Protein AF-A0A6V8P847-F1 (afdb_monomer)

Foldseek 3Di:
DDQAADPDAQLCLLLVLVVPAPDPALPRLCVVLVHDSVVVVCSNVVVDPDDDLVVLCSSCVSSVHDSNNHPVNVVVVVVVCVVVVNDDVVVVPPD

Solvent-accessible surface area (backbo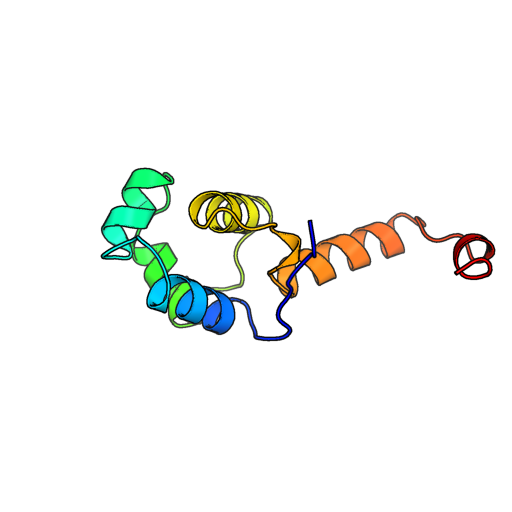ne atoms only — not comparable to full-atom values): 5667 Å² total; per-residue (Å²): 134,85,86,70,64,45,88,50,57,61,25,56,48,49,42,54,50,50,76,76,43,95,56,93,41,60,58,59,46,15,69,76,68,77,39,62,37,68,60,50,50,30,34,43,70,59,74,41,76,84,73,53,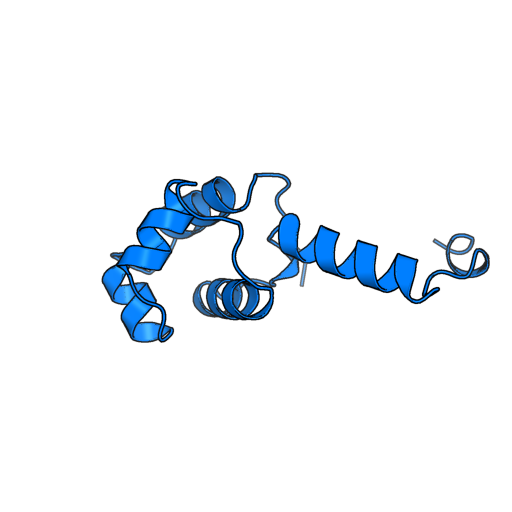71,66,55,44,41,52,52,20,53,74,74,73,47,63,44,65,27,37,37,65,51,42,52,53,51,51,55,46,37,58,73,73,60,71,67,59,82,77,71,74,76,79,122

Mean predicted aligned error: 6.6 Å

Organism: NCBI:txid2754717

InterPro domains:
  IPR001387 Cro/C1-type, helix-turn-helix domain [PS50943] (25-70)
  IPR001387 Cro/C1-type, helix-turn-helix domain [cd00093] (25-70)
  IPR010982 Lambda repressor-like, DNA-binding domain superfamily [G3DSA:1.10.260.40] (4-84)
  IPR010982 Lambda repressor-like, DNA-binding domain superfamily [SSF47413] (22-73)

Radius of gyration: 15.29 Å; Cα contacts (8 Å, |Δi|>4): 89; chains: 1; bounding box: 31×35×42 Å

Secondary structure (DSSP, 8-state):
-------S-HHHHHHHHHHTSS-S-HHHHHHHHT--HHHHHHHHTT-SPPPPHHHHHHHHHHHT--GGGSHHHHHHHHHHHHHTT---TTGGG--

Nearest PDB structures (foldseek):
  3zkc-assembly1_A  TM=9.132E-01  e=2.728E-02  Bacillus subtilis subsp. subtilis str. 168
  3zkc-assembly1_B  TM=9.261E-01  e=3.271E-02  Bacillus subtilis subsp. subtilis str. 168
  1b0n-assembly1_A  TM=6.580E-01  e=8.136E-03  Bacillus subtilis
  4j1x-assembly2_C  TM=7.989E-01  e=2.719E-01  Streptomyces wedmorensis
  2ofy-assembly1_B  TM=6.315E-01  e=2.889E-01  Rhodococcus jostii RHA1

pLDDT: mean 87.89, std 15.17, range [42.91, 97.69]

Structure (mmCIF, N/CA/C/O backbone):
data_AF-A0A6V8P847-F1
#
_entry.id   AF-A0A6V8P847-F1
#
loop_
_atom_site.group_PDB
_atom_site.id
_atom_site.type_symbol
_atom_site.label_atom_id
_atom_site.label_alt_id
_atom_site.label_comp_id
_atom_site.label_asym_id
_atom_site.label_entity_id
_atom_site.label_seq_id
_atom_site.pdbx_PDB_ins_code
_atom_site.Cartn_x
_atom_site.Cartn_y
_atom_site.Cartn_z
_atom_site.occupancy
_atom_site.B_iso_or_equiv
_atom_site.auth_seq_id
_atom_site.auth_comp_id
_atom_site.auth_asym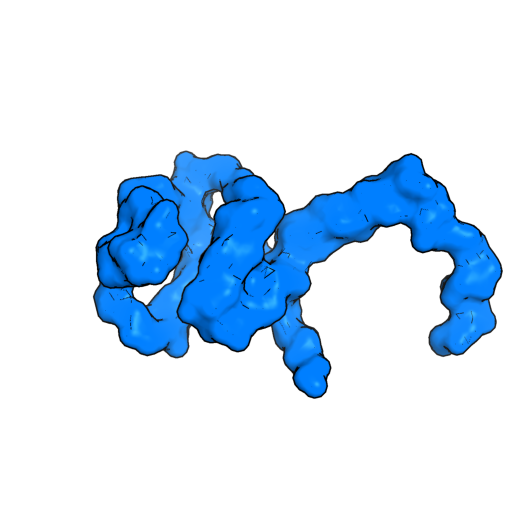_id
_atom_site.auth_atom_id
_atom_site.pdbx_PDB_model_num
ATOM 1 N N . MET A 1 1 ? -9.798 -19.037 -6.609 1.00 45.19 1 MET A N 1
ATOM 2 C CA . MET A 1 1 ? -9.680 -17.630 -6.171 1.00 45.19 1 MET A CA 1
ATOM 3 C C . MET A 1 1 ? -9.563 -16.780 -7.428 1.00 45.19 1 MET A C 1
ATOM 5 O O . MET A 1 1 ? -8.588 -16.948 -8.145 1.00 45.19 1 MET A O 1
ATOM 9 N N . LYS A 1 2 ? -10.583 -15.985 -7.783 1.00 49.59 2 LYS A N 1
ATOM 10 C CA . LYS A 1 2 ? -10.445 -15.017 -8.886 1.00 49.59 2 LYS A CA 1
ATOM 11 C C . LYS A 1 2 ? -9.540 -13.895 -8.380 1.00 49.59 2 LYS A C 1
ATOM 13 O O . LYS A 1 2 ? -9.795 -13.364 -7.304 1.00 49.59 2 LYS A O 1
ATOM 18 N N . ILE A 1 3 ? -8.468 -13.592 -9.105 1.00 57.25 3 ILE A N 1
ATOM 19 C CA . ILE A 1 3 ? -7.632 -12.429 -8.805 1.00 57.25 3 ILE A CA 1
ATOM 20 C C . ILE A 1 3 ? -8.414 -11.217 -9.301 1.00 57.25 3 ILE A C 1
ATOM 22 O O . ILE A 1 3 ? -8.442 -10.949 -10.500 1.00 57.25 3 ILE A O 1
ATOM 26 N N . GLU A 1 4 ? -9.095 -10.521 -8.397 1.00 81.38 4 GLU A N 1
ATOM 27 C CA . GLU A 1 4 ? -9.580 -9.180 -8.706 1.00 81.38 4 GLU A CA 1
ATOM 28 C C . GLU A 1 4 ? -8.392 -8.224 -8.635 1.00 81.38 4 GLU A C 1
ATOM 30 O O . GLU A 1 4 ? -7.614 -8.241 -7.679 1.00 81.38 4 GLU A O 1
ATOM 35 N N . TYR A 1 5 ? -8.212 -7.430 -9.683 1.00 89.75 5 TYR A N 1
ATOM 36 C CA . TYR A 1 5 ? -7.162 -6.429 -9.772 1.00 89.75 5 TYR A CA 1
ATOM 37 C C . TYR A 1 5 ? -7.744 -5.103 -10.235 1.00 89.75 5 TYR A C 1
ATOM 39 O O . TYR A 1 5 ? -8.787 -5.063 -10.885 1.00 89.75 5 TYR A O 1
ATOM 47 N N . THR A 1 6 ? -7.052 -4.010 -9.920 1.00 93.81 6 THR A N 1
ATOM 48 C CA . THR A 1 6 ? -7.450 -2.670 -10.354 1.00 93.81 6 THR A CA 1
ATOM 49 C C . THR A 1 6 ? -6.332 -1.978 -11.118 1.00 93.81 6 THR A C 1
ATOM 51 O O . THR A 1 6 ? -5.154 -2.111 -10.780 1.00 93.81 6 THR A O 1
ATOM 54 N N . GLU A 1 7 ? -6.700 -1.233 -12.160 1.00 94.88 7 GLU A N 1
ATOM 55 C CA . GLU A 1 7 ? -5.783 -0.371 -12.920 1.00 94.88 7 GLU A CA 1
ATOM 56 C C . GLU A 1 7 ? -5.654 1.037 -12.322 1.00 94.88 7 GLU A C 1
ATOM 58 O O . GLU A 1 7 ? -4.829 1.837 -12.777 1.00 94.88 7 GLU A O 1
ATOM 63 N N . LYS A 1 8 ? -6.438 1.333 -11.278 1.00 95.56 8 LYS A N 1
ATOM 64 C CA . LYS A 1 8 ? -6.348 2.591 -10.541 1.00 95.56 8 LYS A CA 1
ATOM 65 C C . LYS A 1 8 ? -4.949 2.766 -9.934 1.00 95.56 8 LYS A C 1
ATOM 67 O O . LYS A 1 8 ? -4.337 1.775 -9.523 1.00 95.56 8 LYS A O 1
ATOM 72 N N . PRO A 1 9 ? -4.436 4.007 -9.843 1.00 96.12 9 PRO A N 1
ATOM 73 C CA . PRO A 1 9 ? -3.217 4.288 -9.094 1.00 96.12 9 PRO A CA 1
ATOM 74 C C . PRO A 1 9 ? -3.336 3.829 -7.637 1.00 96.12 9 PRO A C 1
ATOM 76 O O . PRO A 1 9 ? -4.426 3.880 -7.062 1.00 96.12 9 PR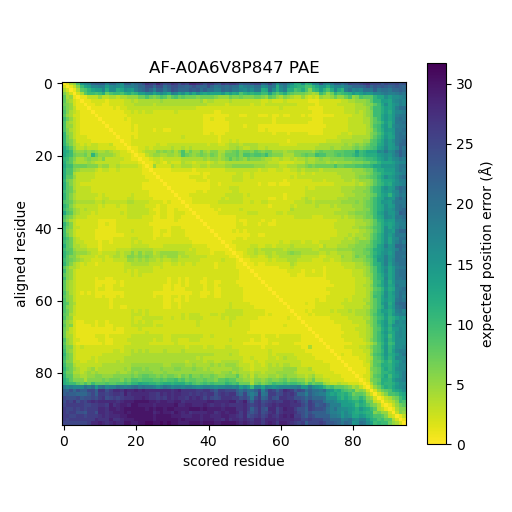O A O 1
ATOM 79 N N . PHE A 1 10 ? -2.211 3.458 -7.018 1.00 96.38 10 PHE A N 1
ATOM 80 C CA . PHE A 1 10 ? -2.176 2.927 -5.649 1.00 96.38 10 PHE A CA 1
ATOM 81 C C . PHE A 1 10 ? -3.020 3.737 -4.655 1.00 96.38 10 PHE A C 1
ATOM 83 O O . PHE A 1 10 ? -3.801 3.162 -3.904 1.00 96.38 10 PHE A O 1
ATOM 90 N N . ALA A 1 11 ? -2.873 5.066 -4.650 1.00 96.62 11 ALA A N 1
ATOM 91 C CA . ALA A 1 11 ? -3.570 5.946 -3.713 1.00 96.62 11 ALA A CA 1
ATOM 92 C C . ALA A 1 11 ? -5.100 5.828 -3.823 1.00 96.62 11 ALA A C 1
ATOM 94 O O . ALA A 1 11 ? -5.783 5.691 -2.810 1.00 96.62 11 ALA A O 1
ATOM 95 N N . GLU A 1 12 ? -5.623 5.813 -5.050 1.00 96.62 12 GLU A N 1
ATOM 96 C CA . GLU A 1 12 ? -7.056 5.687 -5.318 1.00 96.62 12 GLU A CA 1
ATOM 97 C C . GLU A 1 12 ? -7.556 4.281 -4.967 1.00 96.62 12 GLU A C 1
ATOM 99 O O . GLU A 1 12 ? -8.519 4.133 -4.220 1.00 96.62 12 GLU A O 1
ATOM 104 N N . ALA A 1 13 ? -6.838 3.244 -5.406 1.00 95.94 13 ALA A N 1
ATOM 105 C CA . ALA A 1 13 ? -7.144 1.857 -5.064 1.00 95.94 13 ALA A CA 1
ATOM 106 C C . ALA A 1 13 ? -7.175 1.630 -3.541 1.00 95.94 13 ALA A C 1
ATOM 108 O O . ALA A 1 13 ? -8.044 0.934 -3.019 1.00 95.94 13 ALA A O 1
ATOM 109 N N . PHE A 1 14 ? -6.232 2.231 -2.817 1.00 95.81 14 PHE A N 1
ATOM 110 C CA . PHE A 1 14 ? -6.152 2.157 -1.365 1.00 95.81 14 PHE A CA 1
ATOM 111 C C . PHE A 1 14 ? -7.266 2.956 -0.673 1.00 95.81 14 PHE A C 1
ATOM 113 O O . PHE A 1 14 ? -7.805 2.499 0.337 1.00 95.81 14 PHE A O 1
ATOM 120 N N . ALA A 1 15 ? -7.652 4.114 -1.214 1.00 95.25 15 ALA A N 1
ATOM 121 C CA . ALA A 1 15 ? -8.799 4.874 -0.728 1.00 95.25 15 ALA A CA 1
ATOM 122 C C . ALA A 1 15 ? -10.112 4.086 -0.881 1.00 95.25 15 ALA A C 1
ATOM 124 O O . ALA A 1 15 ? -10.885 4.016 0.078 1.00 95.25 15 ALA A O 1
ATOM 125 N N . ASP A 1 16 ? -10.314 3.436 -2.029 1.00 94.31 16 ASP A N 1
ATOM 126 C CA . ASP A 1 16 ? -11.490 2.605 -2.312 1.00 94.31 16 ASP A CA 1
ATOM 127 C C . ASP A 1 16 ? -11.585 1.394 -1.380 1.00 94.31 16 ASP A C 1
ATOM 129 O O . ASP A 1 16 ? -12.660 1.096 -0.851 1.00 94.31 16 ASP A O 1
ATOM 133 N N . LEU A 1 17 ? -10.455 0.716 -1.135 1.00 92.88 17 LEU A N 1
ATOM 134 C CA . LEU A 1 17 ? -10.393 -0.379 -0.166 1.00 92.88 17 LEU A CA 1
ATOM 135 C C . LEU A 1 17 ? -10.833 0.098 1.213 1.00 92.88 17 LEU A C 1
ATOM 137 O O . LEU A 1 17 ? -11.625 -0.572 1.864 1.00 92.88 17 LEU A O 1
ATOM 141 N N . PHE A 1 18 ? -10.364 1.269 1.646 1.00 89.38 18 PHE A N 1
ATOM 142 C CA . PHE A 1 18 ? -10.731 1.819 2.945 1.00 89.38 18 PHE A CA 1
ATOM 143 C C . PHE A 1 18 ? -12.220 2.131 3.067 1.00 89.38 18 PHE A C 1
ATOM 145 O O . PHE A 1 18 ? -12.808 1.782 4.093 1.00 89.38 18 PHE A O 1
ATOM 152 N N . HIS A 1 19 ? -12.825 2.746 2.045 1.00 89.31 19 HIS A N 1
ATOM 153 C CA . HIS A 1 19 ? -14.253 3.082 2.044 1.00 89.31 19 HIS A CA 1
ATOM 154 C C . HIS A 1 19 ? -15.151 1.848 2.197 1.00 89.31 19 HIS A C 1
ATOM 156 O O . HIS A 1 19 ? -16.183 1.934 2.852 1.00 89.31 19 HIS A O 1
ATOM 162 N N . ASN A 1 20 ? -14.729 0.700 1.662 1.0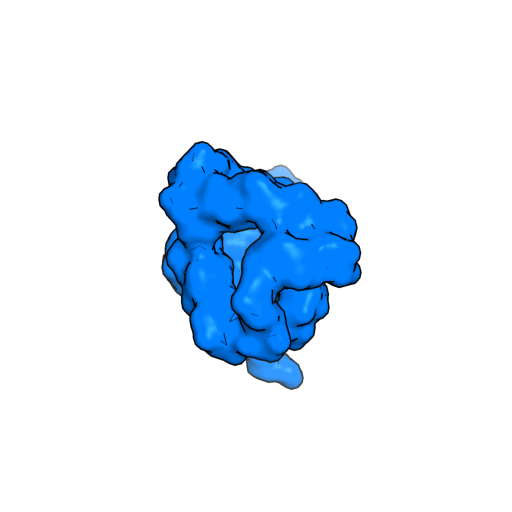0 84.00 20 ASN A N 1
ATOM 163 C CA . ASN A 1 20 ? -15.498 -0.546 1.698 1.00 84.00 20 ASN A CA 1
ATOM 164 C C . ASN A 1 20 ? -15.008 -1.546 2.760 1.00 84.00 20 ASN A C 1
ATOM 166 O O . ASN A 1 20 ? -15.382 -2.718 2.737 1.00 84.00 20 ASN A O 1
ATOM 170 N N . SER A 1 21 ? -14.139 -1.122 3.681 1.00 88.25 21 SER A N 1
ATOM 171 C CA . SER A 1 21 ? -13.506 -2.039 4.631 1.00 88.25 21 SER A CA 1
ATOM 172 C C . SER A 1 21 ? -14.187 -2.123 5.992 1.00 88.25 21 SER A C 1
ATOM 174 O O . SER A 1 21 ? -14.913 -1.237 6.429 1.00 88.25 21 SER A O 1
ATOM 176 N N . LYS A 1 22 ? -13.822 -3.174 6.735 1.00 89.12 22 LYS A N 1
ATOM 177 C CA . LYS A 1 22 ? -14.141 -3.347 8.161 1.00 89.12 22 LYS A CA 1
ATOM 178 C C . LYS A 1 22 ? -13.445 -2.348 9.099 1.00 89.12 22 LYS A C 1
ATOM 180 O O . LYS A 1 22 ? -13.725 -2.356 10.296 1.00 89.12 22 LYS A O 1
ATOM 185 N N . TYR A 1 23 ? -12.476 -1.571 8.613 1.00 92.69 23 TYR A N 1
ATOM 186 C CA . TYR A 1 23 ? -11.682 -0.673 9.450 1.00 92.69 23 TYR A CA 1
ATOM 187 C C . TYR A 1 23 ? -12.371 0.682 9.581 1.00 92.69 23 TYR A C 1
ATOM 189 O O . TYR A 1 23 ? -12.718 1.306 8.586 1.00 92.69 23 TYR A O 1
ATOM 197 N N . ARG A 1 24 ? -12.512 1.181 10.813 1.00 90.94 24 ARG A N 1
ATOM 198 C CA . ARG A 1 24 ? -13.195 2.457 11.086 1.00 90.94 24 ARG A CA 1
ATOM 199 C C . ARG A 1 24 ? -12.306 3.675 10.836 1.00 90.94 24 ARG A C 1
ATOM 201 O O . ARG A 1 24 ? -12.802 4.789 10.726 1.00 90.94 24 ARG A O 1
ATOM 208 N N . SER A 1 25 ? -10.983 3.494 10.817 1.00 94.94 25 SER A N 1
ATOM 209 C CA . SER A 1 25 ? -10.024 4.579 10.577 1.00 94.94 25 SER A CA 1
ATOM 210 C C . SER A 1 25 ? -8.652 4.074 10.121 1.00 94.94 25 SER A C 1
ATOM 212 O O . SER A 1 25 ? -8.265 2.934 10.396 1.00 94.94 25 SER A O 1
ATOM 214 N N . LEU A 1 26 ? -7.862 4.968 9.513 1.00 95.44 26 LEU A N 1
ATOM 215 C CA . LEU A 1 26 ? -6.449 4.722 9.187 1.00 95.44 26 LEU A CA 1
ATOM 216 C C . LEU A 1 26 ? -5.611 4.417 10.435 1.00 95.44 26 LEU A C 1
ATOM 218 O O . LEU A 1 26 ? -4.694 3.605 10.378 1.00 95.44 26 LEU A O 1
ATOM 222 N N . ARG A 1 27 ? -5.943 5.031 11.579 1.00 96.38 27 ARG A N 1
ATOM 223 C CA . ARG A 1 27 ? -5.264 4.779 12.858 1.00 96.38 27 ARG A CA 1
ATOM 224 C C . ARG A 1 27 ? -5.519 3.363 13.363 1.00 96.38 27 ARG A C 1
ATOM 226 O O . ARG A 1 27 ? -4.588 2.703 13.816 1.00 96.38 27 ARG A O 1
ATOM 233 N N . GLU A 1 28 ? -6.760 2.889 13.271 1.00 96.56 28 GLU A N 1
ATOM 234 C CA . GLU A 1 28 ? -7.106 1.519 13.654 1.00 96.56 28 GLU A CA 1
ATOM 235 C C . GLU A 1 28 ? -6.361 0.501 12.786 1.00 96.56 28 GLU A C 1
ATOM 237 O O . GLU A 1 28 ? -5.744 -0.429 13.310 1.00 96.56 28 GLU A O 1
ATOM 242 N N . PHE A 1 29 ? -6.393 0.697 11.467 1.00 96.50 29 PHE A N 1
ATOM 243 C CA . PHE A 1 29 ? -5.678 -0.150 10.521 1.00 96.50 29 PHE A CA 1
ATOM 244 C C . PHE A 1 29 ? -4.171 -0.140 10.772 1.00 96.50 29 PHE A C 1
ATOM 246 O O . PHE A 1 29 ? -3.557 -1.203 10.842 1.00 96.50 29 PHE A O 1
ATOM 253 N N . GLY A 1 30 ? -3.589 1.050 10.932 1.00 96.94 30 GLY A N 1
ATOM 254 C CA . GLY A 1 30 ? -2.164 1.231 11.171 1.00 96.94 30 GLY A CA 1
ATOM 255 C C . GLY A 1 30 ? -1.703 0.517 12.432 1.00 96.94 30 GLY A C 1
ATOM 256 O O . GLY A 1 30 ? -0.756 -0.259 12.385 1.00 96.94 30 GLY A O 1
ATOM 257 N N . ARG A 1 31 ? -2.449 0.657 13.535 1.00 96.81 31 ARG A N 1
ATOM 258 C CA . ARG A 1 31 ? -2.170 -0.071 14.781 1.00 96.81 31 ARG A CA 1
ATOM 259 C C . ARG A 1 31 ? -2.228 -1.590 14.598 1.00 96.81 31 ARG A C 1
ATOM 261 O O . ARG A 1 31 ? -1.384 -2.292 15.138 1.00 96.81 31 ARG A O 1
ATOM 268 N N . LYS A 1 32 ? -3.220 -2.105 13.863 1.00 96.12 32 LYS A N 1
ATOM 269 C CA . LYS A 1 32 ? -3.402 -3.554 13.646 1.00 96.12 32 LYS A CA 1
ATOM 270 C C . LYS A 1 32 ? -2.356 -4.169 12.715 1.00 96.12 32 LYS A C 1
ATOM 272 O O . LYS A 1 32 ? -2.103 -5.363 12.816 1.00 96.12 32 LYS A O 1
ATOM 277 N N . ASN A 1 33 ? -1.785 -3.376 11.812 1.00 95.44 33 ASN A N 1
ATOM 278 C CA . ASN A 1 33 ? -0.841 -3.846 10.796 1.00 95.44 33 ASN A CA 1
ATOM 279 C C . ASN 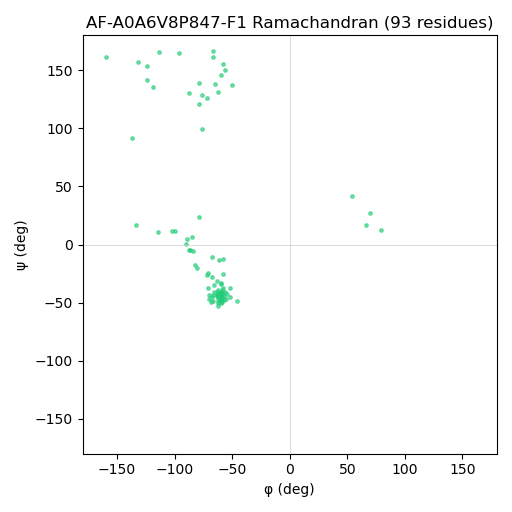A 1 33 ? 0.574 -3.275 10.983 1.00 95.44 33 ASN A C 1
ATOM 281 O O . ASN A 1 33 ? 1.403 -3.417 10.091 1.00 95.44 33 ASN A O 1
ATOM 285 N N . SER A 1 34 ? 0.847 -2.628 12.120 1.00 95.12 34 SER A N 1
ATOM 286 C CA . SER A 1 34 ? 2.135 -2.003 12.445 1.00 95.12 34 SER A CA 1
ATOM 287 C C . SER A 1 34 ? 2.631 -1.009 11.384 1.00 95.12 34 SER A C 1
ATOM 289 O O . SER A 1 34 ? 3.815 -0.976 11.058 1.00 95.12 34 SER A O 1
ATOM 291 N N . ILE A 1 35 ? 1.728 -0.185 10.842 1.00 95.94 35 ILE A N 1
ATOM 292 C CA . ILE A 1 35 ? 2.060 0.899 9.905 1.00 95.94 35 ILE A CA 1
ATOM 293 C C . ILE A 1 35 ? 1.645 2.236 10.520 1.00 95.94 35 ILE A C 1
ATOM 295 O O . ILE A 1 35 ? 0.539 2.368 11.045 1.00 95.94 35 ILE A O 1
ATOM 299 N N . ASP A 1 36 ? 2.509 3.248 10.435 1.00 96.44 36 ASP A N 1
ATOM 300 C CA . ASP A 1 36 ? 2.167 4.580 10.927 1.00 96.44 36 ASP A CA 1
ATOM 301 C C . ASP A 1 36 ? 0.974 5.187 10.166 1.00 96.44 36 ASP A C 1
ATOM 303 O O . ASP A 1 36 ? 0.930 5.241 8.936 1.00 96.44 36 ASP A O 1
ATOM 307 N N . HIS A 1 37 ? 0.003 5.693 10.919 1.00 95.75 37 HIS A N 1
ATOM 308 C CA . HIS A 1 37 ? -1.228 6.252 10.373 1.00 95.75 37 HIS A CA 1
ATOM 309 C C . HIS A 1 37 ? -1.022 7.550 9.575 1.00 95.75 37 HIS A C 1
ATOM 311 O O . HIS A 1 37 ? -1.802 7.822 8.661 1.00 95.75 37 HIS A O 1
ATOM 317 N N . THR A 1 38 ? 0.015 8.336 9.883 1.00 97.25 38 THR A N 1
ATOM 318 C CA . THR A 1 38 ? 0.356 9.554 9.133 1.00 97.25 38 THR A CA 1
ATOM 319 C C . THR A 1 38 ? 0.885 9.167 7.763 1.00 97.25 38 THR A C 1
ATOM 321 O O . THR A 1 38 ? 0.467 9.726 6.749 1.00 97.25 38 THR A O 1
ATOM 324 N N . TYR A 1 39 ? 1.750 8.154 7.717 1.00 97.19 39 TYR A N 1
ATOM 325 C CA . TYR A 1 39 ? 2.219 7.570 6.469 1.00 97.19 39 TYR A CA 1
ATOM 326 C C . TYR A 1 39 ? 1.064 7.002 5.632 1.00 97.19 39 TYR A C 1
ATOM 328 O O . TYR A 1 39 ? 0.951 7.342 4.454 1.00 97.19 39 TYR A O 1
ATOM 336 N N . LEU A 1 40 ? 0.147 6.235 6.235 1.00 96.62 40 LEU A N 1
ATOM 337 C CA . LEU A 1 40 ? -1.050 5.738 5.539 1.00 96.62 40 LEU A CA 1
ATOM 338 C C . LEU A 1 40 ? -1.928 6.875 4.997 1.00 96.62 40 LEU A C 1
ATOM 340 O O . LEU A 1 40 ? -2.425 6.781 3.880 1.00 96.62 40 LEU A O 1
ATOM 344 N N . SER A 1 41 ? -2.105 7.958 5.756 1.00 97.25 41 SER A N 1
ATOM 345 C CA . SER A 1 41 ? -2.849 9.139 5.299 1.00 97.25 41 SER A CA 1
ATOM 346 C C . SER A 1 41 ? -2.205 9.763 4.059 1.00 97.25 41 SER A C 1
ATOM 348 O O . SER A 1 41 ? -2.874 9.987 3.050 1.00 97.25 41 SER A O 1
ATOM 350 N N . ARG A 1 42 ? -0.879 9.954 4.083 1.00 97.69 42 ARG A N 1
ATOM 351 C CA . ARG A 1 42 ? -0.130 10.478 2.932 1.00 97.69 42 ARG A CA 1
ATOM 352 C C . ARG A 1 42 ? -0.225 9.558 1.717 1.00 97.69 42 ARG A C 1
ATOM 354 O O . ARG A 1 42 ? -0.363 10.059 0.607 1.00 97.69 42 ARG A O 1
ATOM 361 N N . LEU A 1 43 ? -0.182 8.239 1.916 1.00 97.00 43 LEU A N 1
ATOM 362 C CA . LEU A 1 43 ? -0.385 7.257 0.848 1.00 97.00 43 LEU A CA 1
ATOM 363 C C . LEU A 1 43 ? -1.788 7.359 0.238 1.00 97.00 43 LEU A C 1
ATOM 365 O O . LEU A 1 43 ? -1.912 7.473 -0.977 1.00 97.00 43 LEU A O 1
ATOM 369 N N . LYS A 1 44 ? -2.835 7.367 1.074 1.00 95.50 44 LYS A N 1
ATOM 370 C CA . LYS A 1 44 ? -4.239 7.469 0.639 1.00 95.50 44 LYS A CA 1
ATOM 371 C C . LYS A 1 44 ? -4.503 8.738 -0.169 1.00 95.50 44 LYS A C 1
ATOM 373 O O . LYS A 1 44 ? -5.251 8.703 -1.136 1.00 95.50 44 LYS A O 1
ATOM 378 N N . ASN A 1 45 ? -3.866 9.841 0.209 1.00 95.62 45 ASN A N 1
ATOM 379 C CA . ASN A 1 45 ? -4.045 11.133 -0.448 1.00 95.62 45 ASN A CA 1
ATOM 380 C C . ASN A 1 45 ? -3.073 11.362 -1.622 1.00 95.62 45 ASN A C 1
ATOM 382 O O . ASN A 1 45 ? -3.022 12.468 -2.151 1.00 95.62 45 ASN A O 1
ATOM 386 N N . GLY A 1 46 ? -2.251 10.373 -1.999 1.00 94.44 46 GLY A N 1
ATOM 387 C CA . GLY A 1 46 ? -1.260 10.521 -3.074 1.00 94.44 46 GLY A CA 1
ATOM 388 C C . GLY A 1 46 ? -0.124 11.512 -2.769 1.00 94.44 46 GLY A C 1
ATOM 389 O O . GLY A 1 46 ? 0.583 11.945 -3.671 1.00 94.44 46 GLY A O 1
ATOM 390 N N . GLN A 1 47 ? 0.074 11.873 -1.498 1.00 95.19 47 GLN A N 1
ATOM 391 C CA . GLN A 1 47 ? 1.095 12.819 -1.017 1.00 95.19 47 GLN A CA 1
ATOM 392 C C . GLN A 1 47 ? 2.430 12.142 -0.656 1.00 95.19 47 GLN A C 1
ATOM 394 O O . GLN A 1 47 ? 3.370 12.781 -0.169 1.00 95.19 47 GLN A O 1
ATOM 399 N N . ALA A 1 48 ? 2.507 10.825 -0.817 1.00 93.56 48 ALA A N 1
ATOM 400 C CA . ALA A 1 48 ? 3.717 10.035 -0.671 1.00 93.56 48 ALA A CA 1
ATOM 401 C C . ALA A 1 48 ? 3.968 9.253 -1.961 1.00 93.56 48 ALA A C 1
ATOM 403 O O . ALA A 1 48 ? 3.038 8.928 -2.697 1.00 93.56 48 ALA A O 1
ATOM 404 N N . LYS A 1 49 ? 5.241 8.930 -2.218 1.00 92.88 49 LYS A N 1
ATOM 405 C CA . LYS A 1 49 ? 5.600 7.977 -3.273 1.00 92.88 49 LYS A CA 1
ATOM 406 C C . LYS A 1 49 ? 4.915 6.636 -3.007 1.00 92.88 49 LYS A C 1
ATOM 408 O O . LYS A 1 49 ? 4.630 6.302 -1.854 1.00 92.88 49 LYS A O 1
ATOM 413 N N . ASN A 1 50 ? 4.722 5.864 -4.075 1.00 92.00 50 ASN A N 1
ATOM 414 C CA . ASN A 1 50 ? 4.208 4.504 -3.971 1.00 92.00 50 ASN A CA 1
ATOM 415 C C . ASN A 1 50 ? 5.004 3.709 -2.918 1.00 92.00 50 ASN A C 1
ATOM 417 O O . ASN A 1 50 ? 6.233 3.841 -2.864 1.00 92.00 50 ASN A O 1
ATOM 421 N N . PRO A 1 51 ? 4.320 2.928 -2.065 1.00 94.94 51 PRO A N 1
ATOM 422 C CA . PRO A 1 51 ? 4.976 2.193 -0.995 1.00 94.94 51 PRO A CA 1
ATOM 423 C C . PRO A 1 51 ? 5.899 1.098 -1.542 1.00 94.94 51 PRO A C 1
ATOM 425 O O . PRO A 1 51 ? 5.840 0.740 -2.717 1.00 94.94 51 PRO A O 1
ATOM 428 N N . SER A 1 52 ? 6.752 0.542 -0.682 1.00 95.81 52 SER A N 1
ATOM 429 C CA . SER A 1 52 ? 7.534 -0.644 -1.040 1.00 95.81 52 SER A CA 1
ATOM 430 C C . SER A 1 52 ? 6.633 -1.872 -1.227 1.00 95.81 52 SER A C 1
ATOM 432 O O . SER A 1 52 ? 5.521 -1.932 -0.695 1.00 95.81 52 SER A O 1
ATOM 434 N N . ASP A 1 53 ? 7.148 -2.897 -1.914 1.00 95.56 53 ASP A N 1
ATOM 435 C CA . ASP A 1 53 ? 6.473 -4.193 -2.072 1.00 95.56 53 ASP A CA 1
ATOM 436 C C . ASP A 1 53 ? 6.035 -4.798 -0.730 1.00 95.56 53 ASP A C 1
ATOM 438 O O . ASP A 1 53 ? 4.979 -5.421 -0.642 1.00 95.56 53 ASP A O 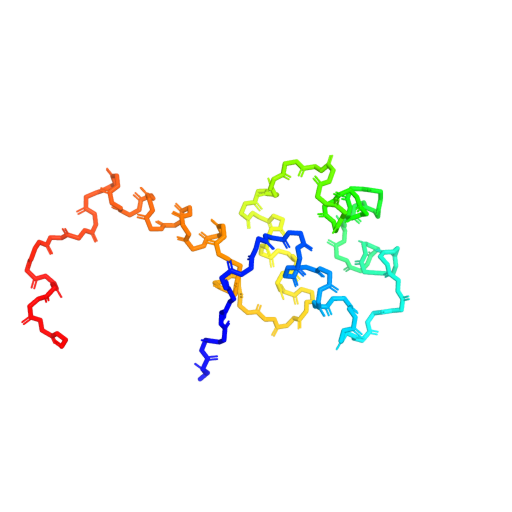1
ATOM 442 N N . GLU A 1 54 ? 6.845 -4.643 0.317 1.00 96.06 54 GLU A N 1
ATOM 443 C CA . GLU A 1 54 ? 6.541 -5.160 1.654 1.00 96.06 54 GLU A CA 1
ATOM 444 C C . GLU A 1 54 ? 5.353 -4.439 2.281 1.00 96.06 54 GLU A C 1
ATOM 446 O O . GLU A 1 54 ? 4.436 -5.083 2.785 1.00 96.06 54 GLU A O 1
ATOM 451 N N . VAL A 1 55 ? 5.318 -3.109 2.186 1.00 96.62 55 VAL A N 1
ATOM 452 C CA . VAL A 1 55 ? 4.186 -2.324 2.681 1.00 96.62 55 VAL A CA 1
ATOM 453 C C . VAL A 1 55 ? 2.926 -2.638 1.873 1.00 96.62 55 VAL A C 1
ATOM 455 O O . VAL A 1 55 ? 1.871 -2.828 2.473 1.00 96.62 55 VAL A O 1
ATOM 458 N N . MET A 1 56 ? 3.014 -2.779 0.545 1.00 97.00 56 MET A N 1
ATOM 459 C CA . MET A 1 56 ? 1.874 -3.198 -0.286 1.00 97.00 56 MET A CA 1
ATOM 460 C C . MET A 1 56 ? 1.338 -4.572 0.127 1.00 97.00 56 MET A C 1
ATOM 462 O O . MET A 1 56 ? 0.126 -4.741 0.250 1.00 97.00 56 MET A O 1
ATOM 466 N N . LYS A 1 57 ? 2.223 -5.539 0.402 1.00 97.00 57 LYS A N 1
ATOM 467 C CA . LYS A 1 57 ? 1.837 -6.865 0.908 1.00 97.00 57 LYS A CA 1
ATOM 468 C C . LYS A 1 57 ? 1.148 -6.783 2.265 1.00 97.00 57 LYS A C 1
ATOM 470 O O . LYS A 1 57 ? 0.117 -7.422 2.456 1.00 97.00 57 LYS A O 1
ATOM 475 N N . THR A 1 58 ? 1.695 -6.005 3.195 1.00 97.31 58 THR A N 1
ATOM 476 C CA . THR A 1 58 ? 1.093 -5.805 4.520 1.00 97.31 58 THR A CA 1
ATOM 477 C C . THR A 1 58 ? -0.279 -5.154 4.399 1.00 97.31 58 THR A C 1
ATOM 479 O O . THR A 1 58 ? -1.226 -5.588 5.054 1.00 97.31 58 THR A O 1
ATOM 482 N N . ILE A 1 59 ? -0.415 -4.165 3.512 1.00 96.25 59 ILE A N 1
ATOM 483 C CA . ILE A 1 59 ? -1.691 -3.509 3.248 1.00 96.25 59 ILE A CA 1
ATOM 484 C C . ILE A 1 59 ? -2.705 -4.511 2.685 1.00 96.25 59 ILE A C 1
ATOM 486 O O . ILE A 1 59 ? -3.783 -4.663 3.255 1.00 96.25 59 ILE A O 1
ATOM 490 N N . ALA A 1 60 ? -2.340 -5.238 1.626 1.00 95.62 60 ALA A N 1
ATOM 491 C CA . ALA A 1 60 ? -3.185 -6.254 1.001 1.00 95.62 60 ALA A CA 1
ATOM 492 C C . ALA A 1 60 ? -3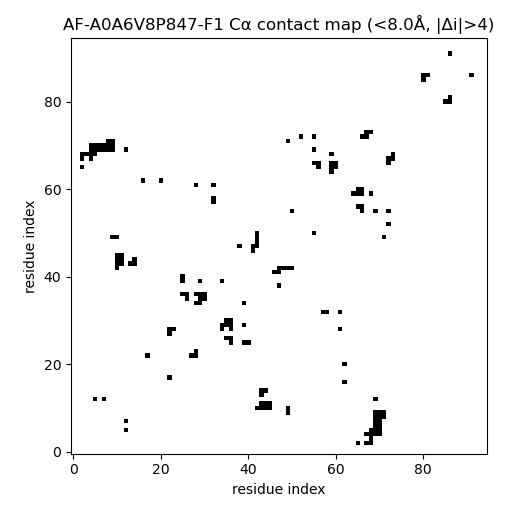.643 -7.318 2.012 1.00 95.62 60 ALA A C 1
ATOM 494 O O . ALA A 1 60 ? -4.837 -7.585 2.146 1.00 95.62 60 ALA A O 1
ATOM 495 N N . LYS A 1 61 ? -2.707 -7.836 2.818 1.00 95.50 61 LYS A N 1
ATOM 496 C CA . LYS A 1 61 ? -2.995 -8.786 3.899 1.00 95.50 61 LYS A CA 1
ATOM 497 C C . LYS A 1 61 ? -3.996 -8.222 4.910 1.00 95.50 61 LYS A C 1
ATOM 499 O O . LYS A 1 61 ? -4.903 -8.942 5.318 1.00 95.50 61 LYS A O 1
ATOM 504 N N . GLY A 1 62 ? -3.868 -6.949 5.290 1.00 94.94 62 GLY A N 1
ATOM 505 C CA . GLY A 1 62 ? -4.808 -6.282 6.196 1.00 94.94 62 GLY A CA 1
ATOM 506 C C . GLY A 1 62 ? -6.245 -6.273 5.660 1.00 94.94 62 GLY A C 1
ATOM 507 O O . GLY A 1 62 ? -7.194 -6.524 6.405 1.00 94.94 62 GLY A O 1
ATOM 508 N N . PHE A 1 63 ? -6.413 -6.063 4.354 1.00 93.88 63 PHE A N 1
ATOM 509 C CA . PHE A 1 63 ? -7.722 -6.130 3.692 1.00 93.88 63 PHE A CA 1
ATOM 510 C C . PHE A 1 63 ? -8.159 -7.546 3.301 1.00 93.88 63 PHE A C 1
ATOM 512 O O . PHE A 1 63 ? -9.298 -7.721 2.884 1.00 93.88 63 PHE A O 1
ATOM 519 N N . GLY A 1 64 ? -7.306 -8.559 3.477 1.00 93.06 64 GLY A N 1
ATOM 520 C CA . GLY A 1 64 ? -7.605 -9.934 3.074 1.00 93.06 64 GLY A CA 1
ATOM 521 C C . GLY A 1 64 ? -7.633 -10.128 1.556 1.00 93.06 64 GLY A C 1
ATOM 522 O O . GLY A 1 64 ? -8.337 -11.009 1.074 1.00 93.06 64 GLY A O 1
ATOM 523 N N . ILE A 1 65 ? -6.888 -9.306 0.814 1.00 93.62 65 ILE A N 1
ATOM 524 C CA . ILE A 1 65 ? -6.777 -9.370 -0.647 1.00 93.62 65 ILE A CA 1
ATOM 525 C C . ILE A 1 65 ? -5.362 -9.768 -1.068 1.00 93.62 65 ILE A C 1
ATOM 527 O O . ILE A 1 65 ? -4.414 -9.716 -0.280 1.00 93.62 65 ILE A O 1
ATOM 531 N N . ASP A 1 66 ? -5.214 -10.138 -2.336 1.00 94.88 66 ASP A N 1
ATOM 532 C CA . ASP A 1 66 ? -3.914 -10.442 -2.920 1.00 94.88 66 ASP A CA 1
ATOM 533 C C . ASP A 1 66 ? -3.141 -9.145 -3.278 1.00 94.88 66 ASP A C 1
ATOM 535 O O . ASP A 1 66 ? -3.748 -8.210 -3.806 1.00 94.88 66 ASP A O 1
ATOM 539 N N . PRO A 1 67 ? -1.817 -9.042 -3.033 1.00 95.56 67 PRO A N 1
ATOM 540 C CA . PRO A 1 67 ? -1.015 -7.878 -3.429 1.00 95.56 67 PRO A CA 1
ATOM 541 C C . PRO A 1 67 ? -1.043 -7.564 -4.934 1.00 95.56 67 PRO A C 1
ATOM 543 O O . PRO A 1 67 ? -0.872 -6.403 -5.307 1.00 95.56 67 PRO A O 1
ATOM 546 N N . TRP A 1 68 ? -1.298 -8.561 -5.793 1.00 95.31 68 TRP A N 1
ATOM 547 C CA . TRP A 1 68 ? -1.537 -8.382 -7.229 1.00 95.31 68 TRP A CA 1
ATOM 548 C C . TRP A 1 68 ? -2.770 -7.515 -7.516 1.00 95.31 68 TRP A C 1
ATOM 550 O O . TRP A 1 68 ? -2.902 -7.018 -8.630 1.00 95.31 68 TRP A O 1
ATOM 560 N N . TYR A 1 69 ? -3.628 -7.237 -6.531 1.00 95.38 69 TYR A N 1
ATOM 561 C CA . TYR A 1 69 ? -4.669 -6.222 -6.666 1.00 95.38 69 TYR A CA 1
ATOM 562 C C . TYR A 1 69 ? -4.090 -4.860 -7.085 1.00 95.38 69 TYR A C 1
ATOM 564 O O . TYR A 1 69 ? -4.620 -4.204 -7.984 1.00 95.38 69 TYR A O 1
ATOM 572 N N . PHE A 1 70 ? -2.958 -4.463 -6.488 1.00 96.31 70 PHE A N 1
ATOM 573 C CA . PHE A 1 70 ? -2.314 -3.178 -6.748 1.00 96.31 70 PHE A CA 1
ATOM 574 C C . PHE A 1 70 ? -1.515 -3.202 -8.052 1.00 96.31 70 PHE A C 1
ATOM 576 O O . PHE A 1 70 ? -0.558 -3.963 -8.207 1.00 96.31 70 PHE A O 1
ATOM 583 N N . ARG A 1 71 ? -1.860 -2.314 -8.987 1.00 95.69 71 ARG A N 1
ATOM 584 C CA . ARG A 1 71 ? -1.173 -2.165 -10.279 1.00 95.69 71 ARG A CA 1
ATOM 585 C C . ARG A 1 71 ? 0.341 -2.006 -10.136 1.00 95.69 71 ARG A C 1
ATOM 587 O O . ARG A 1 71 ? 1.104 -2.625 -10.874 1.00 95.69 71 ARG A O 1
ATOM 594 N N . GLU A 1 72 ? 0.792 -1.175 -9.208 1.00 96.06 72 GLU A N 1
ATOM 595 C CA . GLU A 1 72 ? 2.203 -0.863 -8.978 1.00 96.06 72 GLU A CA 1
ATOM 596 C C . GLU A 1 72 ? 2.992 -2.098 -8.551 1.00 96.06 72 GLU A C 1
ATOM 598 O O . GLU A 1 72 ? 4.092 -2.324 -9.058 1.00 96.06 72 GLU A O 1
ATOM 603 N N . TYR A 1 73 ? 2.396 -2.928 -7.692 1.00 95.75 73 TYR A N 1
ATOM 604 C CA . TYR A 1 73 ? 2.977 -4.199 -7.280 1.00 95.75 73 TYR A CA 1
ATOM 605 C C . TYR A 1 73 ? 3.189 -5.108 -8.494 1.00 95.75 73 TYR A C 1
ATOM 607 O O . TYR A 1 73 ? 4.298 -5.590 -8.737 1.00 95.75 73 TYR A O 1
ATOM 615 N N . ARG A 1 74 ? 2.146 -5.276 -9.321 1.00 94.31 74 ARG A N 1
ATOM 616 C CA . ARG A 1 74 ? 2.203 -6.094 -10.543 1.00 94.31 74 ARG A CA 1
ATOM 617 C C . ARG A 1 74 ? 3.278 -5.603 -11.503 1.00 94.31 74 ARG A C 1
ATOM 619 O O . ARG A 1 74 ? 4.114 -6.384 -11.948 1.00 94.31 74 ARG A O 1
ATOM 626 N N . ARG A 1 75 ? 3.297 -4.298 -11.791 1.00 93.62 75 ARG A N 1
ATOM 627 C CA . ARG A 1 75 ? 4.286 -3.682 -12.691 1.00 93.62 75 ARG A CA 1
ATOM 628 C C . ARG A 1 75 ? 5.708 -3.881 -12.177 1.00 93.62 75 ARG A C 1
ATOM 630 O O . ARG A 1 75 ? 6.582 -4.223 -12.968 1.00 93.62 75 ARG A O 1
ATOM 637 N N . GLY A 1 76 ? 5.930 -3.727 -10.872 1.00 92.19 76 GLY A N 1
ATOM 638 C CA . GLY A 1 76 ? 7.223 -3.984 -10.240 1.00 92.19 76 GLY A CA 1
ATOM 639 C C . GLY A 1 76 ? 7.682 -5.435 -10.406 1.00 92.19 76 GLY A C 1
ATOM 640 O O . GLY A 1 76 ? 8.831 -5.676 -10.786 1.00 92.19 76 GLY A O 1
ATOM 641 N N . LYS A 1 77 ? 6.781 -6.406 -10.195 1.00 92.06 77 LYS A N 1
ATOM 642 C CA . LYS A 1 77 ? 7.078 -7.838 -10.375 1.00 92.06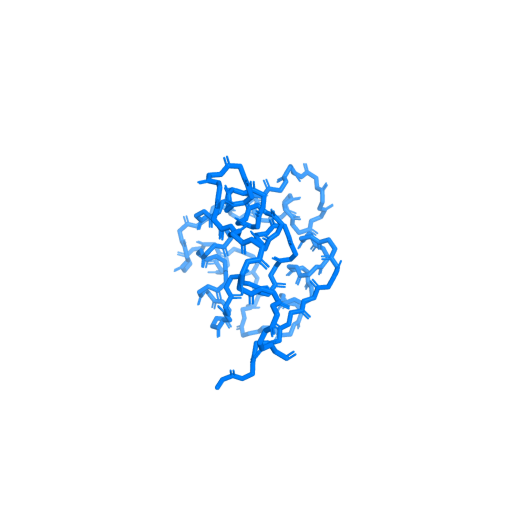 77 LYS A CA 1
ATOM 643 C C . LYS A 1 77 ? 7.350 -8.208 -11.824 1.00 92.06 77 LYS A C 1
ATOM 645 O O . LYS A 1 77 ? 8.375 -8.825 -12.094 1.00 92.06 77 LYS A O 1
ATOM 650 N N . LEU A 1 78 ? 6.501 -7.780 -12.751 1.00 89.00 78 LEU A N 1
ATOM 651 C CA . LEU A 1 78 ? 6.683 -8.055 -14.176 1.00 89.00 78 LEU A CA 1
ATOM 652 C C . LEU A 1 78 ? 7.977 -7.429 -14.705 1.00 89.00 78 LEU A C 1
ATOM 654 O O . LEU A 1 78 ? 8.754 -8.100 -15.374 1.00 89.00 78 LEU A O 1
ATOM 658 N N . ALA A 1 79 ? 8.277 -6.181 -14.333 1.00 88.31 79 ALA A N 1
ATOM 659 C CA . ALA A 1 79 ? 9.533 -5.536 -14.712 1.00 88.31 79 ALA A CA 1
ATOM 660 C C . ALA A 1 79 ? 10.763 -6.248 -14.129 1.00 88.31 79 ALA A C 1
ATOM 662 O O . ALA A 1 79 ? 11.835 -6.217 -14.728 1.00 88.31 79 ALA A O 1
ATOM 663 N N . LYS A 1 80 ? 10.649 -6.865 -12.946 1.00 86.94 80 LYS A N 1
ATOM 664 C CA . LYS A 1 80 ? 11.715 -7.696 -12.376 1.00 86.94 80 LYS A CA 1
ATOM 665 C C . LYS A 1 80 ? 11.906 -8.979 -13.191 1.00 86.94 80 LYS A C 1
ATOM 667 O O . LYS A 1 80 ? 13.020 -9.228 -13.625 1.00 86.94 80 LYS A O 1
ATOM 672 N N . ILE A 1 81 ? 10.825 -9.705 -13.477 1.00 87.75 81 ILE A N 1
ATOM 673 C CA . ILE A 1 81 ? 10.850 -10.942 -14.277 1.00 87.75 81 ILE A CA 1
ATOM 674 C C . ILE A 1 81 ? 11.466 -10.690 -15.657 1.00 87.75 81 ILE A C 1
ATOM 676 O O . ILE A 1 81 ? 12.368 -11.411 -16.065 1.00 87.75 81 ILE A O 1
ATOM 680 N N . ILE A 1 82 ? 11.036 -9.627 -16.345 1.00 86.62 82 ILE A N 1
ATOM 681 C CA . ILE A 1 82 ? 11.565 -9.257 -17.666 1.00 86.62 82 ILE A CA 1
ATOM 682 C C . ILE A 1 82 ? 13.069 -8.962 -17.592 1.00 86.62 82 ILE A C 1
ATOM 684 O O . ILE A 1 82 ? 13.826 -9.423 -18.440 1.00 86.62 82 ILE A O 1
ATOM 688 N N . ARG A 1 83 ? 13.520 -8.218 -16.572 1.00 82.00 83 ARG A N 1
ATOM 689 C CA . ARG A 1 83 ? 14.949 -7.910 -16.381 1.00 82.00 83 ARG A CA 1
ATOM 690 C C . ARG A 1 83 ? 15.786 -9.144 -16.056 1.00 82.00 83 ARG A C 1
ATOM 692 O O . ARG A 1 83 ? 16.936 -9.208 -16.465 1.00 82.00 83 ARG A O 1
ATOM 699 N N . GLU A 1 84 ? 15.218 -10.093 -15.324 1.00 86.00 84 GLU A N 1
ATOM 700 C CA . GLU A 1 84 ? 15.875 -11.341 -14.921 1.00 86.00 84 GLU A CA 1
ATOM 701 C C . GLU A 1 84 ? 15.778 -12.437 -16.002 1.00 86.00 84 GLU A C 1
ATOM 703 O O . GLU A 1 84 ? 16.207 -13.562 -15.770 1.00 86.00 84 GLU A O 1
ATOM 708 N N . GLY A 1 85 ? 15.252 -12.114 -17.193 1.00 73.88 85 GLY A N 1
ATOM 709 C CA . GLY A 1 85 ? 15.174 -13.024 -18.341 1.00 73.88 85 GLY A CA 1
ATOM 710 C C . GLY A 1 85 ? 14.032 -14.045 -18.277 1.00 73.88 85 GLY A C 1
ATOM 711 O O . GLY A 1 85 ? 14.008 -14.981 -19.065 1.00 73.88 85 GLY A O 1
ATOM 712 N N . GLY A 1 86 ? 13.079 -13.879 -17.356 1.00 62.22 86 GLY A N 1
ATOM 713 C CA . GLY A 1 86 ? 12.070 -14.883 -16.995 1.00 62.22 86 GLY A CA 1
ATOM 714 C C . GLY A 1 86 ? 10.870 -15.034 -17.936 1.00 62.22 86 GLY A C 1
ATOM 715 O O . GLY A 1 86 ? 9.824 -15.484 -17.484 1.00 62.22 86 GLY A O 1
ATOM 716 N N . LEU A 1 87 ? 10.988 -14.652 -19.208 1.00 57.25 87 LEU A N 1
ATOM 717 C CA . LEU A 1 87 ? 10.045 -15.060 -20.252 1.00 57.25 87 LEU A CA 1
ATOM 718 C C . LEU A 1 87 ? 10.854 -15.430 -21.493 1.00 57.25 87 LEU A C 1
ATOM 720 O O . LEU A 1 87 ? 11.168 -14.570 -22.322 1.00 57.25 87 LEU A O 1
ATOM 724 N N . ASP A 1 88 ? 11.211 -16.709 -21.602 1.00 57.59 88 ASP A N 1
ATOM 725 C CA . ASP A 1 88 ? 11.641 -17.252 -22.883 1.00 57.59 88 ASP A CA 1
ATOM 726 C C . ASP A 1 88 ? 10.432 -17.190 -23.832 1.00 57.59 88 ASP A C 1
ATOM 728 O O . ASP A 1 88 ? 9.291 -17.463 -23.450 1.00 57.59 88 ASP A O 1
ATOM 732 N N . LYS A 1 89 ? 10.660 -16.805 -25.090 1.00 51.34 89 LYS A N 1
ATOM 733 C CA . LYS A 1 89 ? 9.607 -16.636 -26.109 1.00 51.34 89 LYS A CA 1
ATOM 734 C C . LYS A 1 89 ? 8.803 -17.924 -26.348 1.00 51.34 89 LYS A C 1
ATOM 736 O O . LYS A 1 89 ? 7.752 -17.872 -26.982 1.00 51.34 89 LYS A O 1
ATOM 741 N N . GLN A 1 90 ? 9.283 -19.058 -25.838 1.00 52.06 90 GLN A N 1
ATOM 742 C CA . GLN A 1 90 ? 8.624 -20.361 -25.889 1.00 52.06 90 GLN A CA 1
ATOM 743 C C . GLN A 1 90 ? 7.386 -20.470 -24.976 1.00 52.06 90 GLN A C 1
ATOM 745 O O . GLN A 1 90 ? 6.485 -21.245 -25.294 1.00 52.06 90 GLN A O 1
ATOM 750 N N . ASP A 1 91 ? 7.277 -19.667 -23.910 1.00 52.12 91 ASP A N 1
ATOM 751 C CA . ASP A 1 91 ? 6.157 -19.756 -22.952 1.00 52.12 91 ASP A CA 1
ATOM 752 C C . ASP A 1 91 ? 4.891 -19.016 -23.417 1.00 52.12 91 ASP A C 1
ATOM 754 O O . ASP A 1 91 ? 3.786 -19.283 -22.949 1.00 52.12 91 ASP A O 1
ATOM 758 N N . ILE A 1 92 ? 5.031 -18.106 -24.383 1.00 54.53 92 ILE A N 1
ATOM 759 C CA . ILE A 1 92 ? 3.939 -17.254 -24.883 1.00 54.53 92 ILE A CA 1
ATOM 760 C C . ILE A 1 92 ? 3.125 -17.942 -25.998 1.00 54.53 92 ILE A C 1
ATOM 762 O O . ILE A 1 92 ? 2.128 -17.398 -26.461 1.00 54.53 92 ILE A O 1
ATOM 766 N N . GLY A 1 93 ? 3.544 -19.136 -26.441 1.00 42.91 93 GLY A N 1
ATOM 767 C CA . GLY A 1 93 ? 2.943 -19.879 -27.557 1.00 42.91 93 GLY A CA 1
ATOM 768 C C . GLY A 1 93 ? 1.985 -21.013 -27.168 1.00 42.91 93 GLY A C 1
ATOM 769 O O . GLY A 1 93 ? 1.669 -21.835 -28.027 1.00 42.91 93 GLY A O 1
ATOM 770 N N . LYS A 1 94 ? 1.563 -21.119 -25.899 1.00 44.53 94 LYS A N 1
ATOM 771 C CA . LYS A 1 94 ? 0.683 -22.209 -25.420 1.00 44.53 94 LYS A CA 1
ATOM 772 C C . LYS A 1 94 ? -0.505 -21.770 -24.548 1.00 44.53 94 LYS A C 1
ATOM 774 O O . LYS A 1 94 ? -1.080 -22.618 -23.868 1.00 44.53 94 LYS A O 1
ATOM 779 N N . MET A 1 95 ? -0.880 -20.490 -24.559 1.00 43.00 95 MET A N 1
ATOM 780 C CA . MET A 1 95 ? -2.146 -20.032 -23.959 1.00 43.00 95 MET A CA 1
ATOM 781 C C . MET A 1 95 ? -3.195 -19.769 -25.029 1.00 43.00 95 MET A C 1
ATOM 783 O O . MET A 1 95 ? -2.819 -19.201 -26.078 1.00 43.00 95 MET A O 1
#

Sequence (95 aa):
MKIEYTEKPFAEAFADLFHNSKYRSLREFGRKNSIDHTYLSRLKNGQAKNPSDEVMKTIAKGFGIDPWYFREYRRGKLAKIIREGGLDKQDIGKM